Protein AF-A0A8T5LC60-F1 (afdb_monomer)

Structure (mmCIF, N/CA/C/O backbone):
data_AF-A0A8T5LC60-F1
#
_entry.id   AF-A0A8T5LC60-F1
#
loop_
_atom_site.group_PDB
_atom_site.id
_atom_site.type_symbol
_atom_site.label_atom_id
_atom_site.label_alt_id
_atom_site.label_comp_id
_atom_site.label_asym_id
_atom_site.label_entity_id
_atom_site.label_seq_id
_atom_site.pdbx_PDB_ins_code
_atom_site.Cartn_x
_atom_site.Cartn_y
_atom_site.Cartn_z
_atom_site.occupancy
_atom_site.B_iso_or_equiv
_atom_site.auth_seq_id
_atom_site.auth_comp_id
_atom_site.auth_asym_id
_atom_site.auth_atom_id
_atom_site.pdbx_PDB_model_num
ATOM 1 N N . MET A 1 1 ? 22.238 1.185 -12.720 1.00 92.81 1 MET A N 1
ATOM 2 C CA . MET A 1 1 ? 21.888 2.398 -11.942 1.00 92.81 1 MET A CA 1
ATOM 3 C C . MET A 1 1 ? 21.542 1.994 -10.514 1.00 92.81 1 MET A C 1
ATOM 5 O O . MET A 1 1 ? 21.183 0.840 -10.315 1.00 92.81 1 MET A O 1
ATOM 9 N N . GLN A 1 2 ? 21.638 2.907 -9.547 1.00 96.06 2 GLN A N 1
ATOM 10 C CA . GLN A 1 2 ? 21.179 2.666 -8.174 1.00 96.06 2 GLN A CA 1
ATOM 11 C C . GLN A 1 2 ? 19.846 3.380 -7.938 1.00 96.06 2 GLN A C 1
ATOM 13 O O . GLN A 1 2 ? 19.713 4.552 -8.288 1.00 96.06 2 GLN A O 1
ATOM 18 N N . ILE A 1 3 ? 18.869 2.672 -7.374 1.00 96.56 3 ILE A N 1
ATOM 19 C CA . ILE A 1 3 ? 17.556 3.210 -6.985 1.00 96.56 3 ILE A CA 1
ATOM 20 C C . ILE A 1 3 ? 17.137 2.630 -5.638 1.00 96.56 3 ILE A C 1
ATOM 22 O O . ILE A 1 3 ? 17.597 1.553 -5.273 1.00 96.56 3 ILE A O 1
ATOM 26 N N . THR A 1 4 ? 16.259 3.308 -4.903 1.00 98.00 4 THR A N 1
ATOM 27 C CA . THR A 1 4 ? 15.655 2.715 -3.702 1.00 98.00 4 THR A CA 1
ATOM 28 C C . THR A 1 4 ? 14.610 1.671 -4.088 1.00 98.00 4 THR A C 1
ATOM 30 O O . THR A 1 4 ? 14.006 1.747 -5.164 1.00 98.00 4 THR A O 1
ATOM 33 N N . LYS A 1 5 ? 14.337 0.705 -3.205 1.00 97.62 5 LYS A N 1
ATOM 34 C CA . LYS A 1 5 ? 13.226 -0.242 -3.408 1.00 97.62 5 LYS A CA 1
ATOM 35 C C . LYS A 1 5 ? 11.887 0.490 -3.542 1.00 97.62 5 LYS A C 1
ATOM 37 O O . LYS A 1 5 ? 11.050 0.094 -4.343 1.00 97.62 5 LYS A O 1
ATOM 42 N N . LYS A 1 6 ? 11.696 1.599 -2.824 1.00 97.25 6 LYS A N 1
ATOM 43 C CA . LYS A 1 6 ? 10.531 2.487 -2.944 1.00 97.25 6 LYS A CA 1
ATOM 44 C C . LYS A 1 6 ? 10.369 3.055 -4.352 1.00 97.25 6 LYS A C 1
ATOM 46 O O . LYS A 1 6 ? 9.276 3.003 -4.911 1.00 97.25 6 LYS A O 1
ATOM 51 N N . GLU A 1 7 ? 11.454 3.556 -4.934 1.00 96.06 7 GLU A N 1
ATOM 52 C CA . GLU A 1 7 ? 11.469 4.038 -6.316 1.00 96.06 7 GLU A CA 1
ATOM 53 C C . GLU A 1 7 ? 11.205 2.892 -7.306 1.00 96.06 7 GLU A C 1
ATOM 55 O O . GLU A 1 7 ? 10.448 3.054 -8.261 1.00 96.06 7 GLU A O 1
ATOM 60 N N . ALA A 1 8 ? 11.750 1.700 -7.057 1.00 96.50 8 ALA A N 1
ATOM 61 C CA . ALA A 1 8 ? 11.460 0.520 -7.868 1.00 96.50 8 ALA A CA 1
ATOM 62 C C . ALA A 1 8 ? 9.974 0.113 -7.807 1.00 96.50 8 ALA A C 1
ATOM 64 O O . ALA A 1 8 ? 9.373 -0.129 -8.852 1.00 96.50 8 ALA A O 1
ATOM 65 N N . ILE A 1 9 ? 9.354 0.103 -6.619 1.00 96.31 9 ILE A N 1
ATOM 66 C CA . ILE A 1 9 ? 7.912 -0.151 -6.435 1.00 96.31 9 ILE A CA 1
ATOM 67 C C . ILE A 1 9 ? 7.084 0.880 -7.204 1.00 96.31 9 ILE A C 1
ATOM 69 O O . ILE A 1 9 ? 6.144 0.513 -7.911 1.00 96.31 9 ILE A O 1
ATOM 73 N N . LYS A 1 10 ? 7.441 2.167 -7.093 1.00 94.88 10 LYS A N 1
ATOM 74 C CA . LYS A 1 10 ? 6.792 3.248 -7.843 1.00 94.88 10 LYS A CA 1
ATOM 75 C C . LYS A 1 10 ? 6.821 2.946 -9.346 1.00 94.88 10 LYS A C 1
ATOM 77 O O . LYS A 1 10 ? 5.764 2.899 -9.969 1.00 94.88 10 LYS A O 1
ATOM 82 N N . ARG A 1 11 ? 7.990 2.607 -9.895 1.00 94.88 11 ARG A N 1
ATOM 83 C CA . ARG A 1 11 ? 8.149 2.271 -11.320 1.00 94.88 11 ARG A CA 1
ATOM 84 C C . ARG A 1 11 ? 7.386 1.020 -11.744 1.00 94.88 11 ARG A C 1
ATOM 86 O O . ARG A 1 11 ? 6.844 0.991 -12.842 1.00 94.88 11 ARG A O 1
ATOM 93 N N . VAL A 1 12 ? 7.300 -0.010 -10.898 1.00 95.94 12 VAL A N 1
ATOM 94 C CA . VAL A 1 12 ? 6.460 -1.194 -11.173 1.00 95.94 12 VAL A CA 1
ATOM 95 C C . VAL A 1 12 ? 4.997 -0.784 -11.357 1.00 95.94 12 VAL A C 1
ATOM 97 O O . VAL A 1 12 ? 4.351 -1.222 -12.314 1.00 95.94 12 VAL A O 1
ATOM 100 N N . ASN A 1 13 ? 4.490 0.080 -10.472 1.00 94.06 13 ASN A N 1
ATOM 101 C CA . ASN A 1 13 ? 3.122 0.588 -10.551 1.00 94.06 13 ASN A CA 1
ATOM 102 C C . ASN A 1 13 ? 2.913 1.453 -11.800 1.00 94.06 13 ASN A C 1
ATOM 104 O O . ASN A 1 13 ? 1.907 1.304 -12.486 1.00 94.06 13 ASN A O 1
ATOM 108 N N . GLU A 1 14 ? 3.872 2.310 -12.137 1.00 92.75 14 GLU A N 1
ATOM 109 C CA . GLU A 1 14 ? 3.807 3.169 -13.323 1.00 92.75 14 GLU A CA 1
ATOM 110 C C . GLU A 1 14 ? 3.842 2.362 -14.628 1.00 92.75 14 GLU A C 1
ATOM 112 O O . GLU A 1 14 ? 3.002 2.564 -15.505 1.00 92.75 14 GLU A O 1
ATOM 117 N N . LEU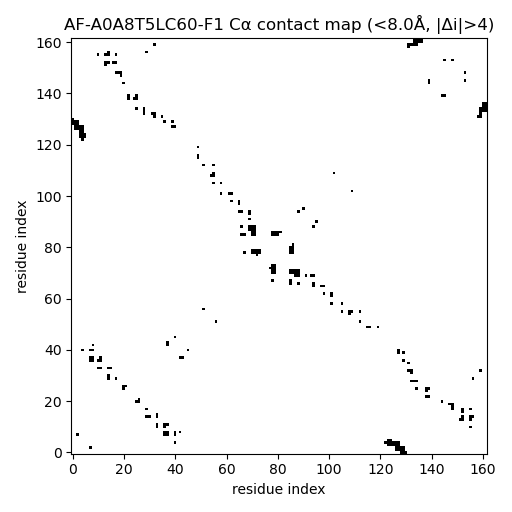 A 1 15 ? 4.724 1.363 -14.738 1.00 93.75 15 LEU A N 1
ATOM 118 C CA . LEU A 1 15 ? 4.776 0.463 -15.896 1.00 93.75 15 LEU A CA 1
ATOM 119 C C . LEU A 1 15 ? 3.492 -0.364 -16.057 1.00 93.75 15 LEU A C 1
ATOM 121 O O . LEU A 1 15 ? 3.149 -0.751 -17.170 1.00 93.75 15 LEU A O 1
ATOM 125 N N . GLN A 1 16 ? 2.754 -0.626 -14.974 1.00 92.44 16 GLN A N 1
ATOM 126 C CA . GLN A 1 16 ? 1.444 -1.284 -15.042 1.00 92.44 16 GLN A CA 1
ATOM 127 C C . GLN A 1 16 ? 0.355 -0.391 -15.651 1.00 92.44 16 GLN A C 1
ATOM 129 O O . GLN A 1 16 ? -0.648 -0.902 -16.164 1.00 92.44 16 GLN A O 1
ATOM 134 N N . LEU A 1 17 ? 0.534 0.929 -15.598 1.00 90.19 17 LEU A N 1
ATOM 135 C CA . LEU A 1 17 ? -0.386 1.877 -16.213 1.00 90.19 17 LEU A CA 1
ATOM 136 C C . LEU A 1 17 ? -0.150 2.014 -17.713 1.00 90.19 17 LEU A C 1
ATOM 138 O O . LEU A 1 17 ? -1.090 2.383 -18.412 1.00 90.19 17 LEU A O 1
ATOM 142 N N . VAL A 1 18 ? 1.046 1.699 -18.222 1.00 87.88 18 VAL A N 1
ATOM 143 C CA . VAL A 1 18 ? 1.376 1.781 -19.653 1.00 87.88 18 VAL A CA 1
ATOM 144 C C . VAL A 1 18 ? 0.511 0.796 -20.447 1.00 87.88 18 VAL A C 1
ATOM 146 O O . VAL A 1 18 ? 0.635 -0.423 -20.325 1.00 87.88 18 VAL A O 1
ATOM 149 N N . LYS A 1 19 ? -0.404 1.338 -21.254 1.00 82.69 19 LYS A N 1
ATOM 150 C CA . LYS A 1 19 ? -1.385 0.601 -22.066 1.00 82.69 19 LYS A CA 1
ATOM 151 C C . LYS A 1 19 ? -1.543 1.281 -23.425 1.00 82.69 19 LYS A C 1
ATOM 153 O O . LYS A 1 19 ? -1.197 2.445 -23.571 1.00 82.69 19 LYS A O 1
ATOM 158 N N . GLY A 1 20 ? -2.115 0.569 -24.398 1.00 76.81 20 GLY A N 1
ATOM 159 C CA . GLY A 1 20 ? -2.480 1.153 -25.696 1.00 76.81 20 GLY A CA 1
ATOM 160 C C . GLY A 1 20 ? -1.333 1.279 -26.704 1.00 76.81 20 GLY A C 1
ATOM 161 O O . GLY A 1 20 ? -1.483 1.988 -27.695 1.00 76.81 20 GLY A O 1
ATOM 162 N N . ILE A 1 21 ? -0.210 0.593 -26.466 1.00 77.38 21 ILE A N 1
ATOM 163 C CA . ILE A 1 21 ? 0.918 0.526 -27.401 1.00 77.38 21 ILE A CA 1
ATOM 164 C C . ILE A 1 21 ? 0.843 -0.788 -28.173 1.00 77.38 21 ILE A C 1
ATOM 166 O O . ILE A 1 21 ? 0.853 -1.871 -27.582 1.00 77.38 21 ILE A O 1
ATOM 170 N N . GLU A 1 22 ? 0.768 -0.686 -29.497 1.00 81.25 22 GLU A N 1
ATOM 171 C CA . GLU A 1 22 ? 0.602 -1.836 -30.392 1.00 81.25 22 GLU A CA 1
ATOM 172 C C . GLU A 1 22 ? 1.950 -2.447 -30.798 1.00 81.25 22 GLU A C 1
ATOM 174 O O . GLU A 1 22 ? 2.026 -3.630 -31.137 1.00 81.25 22 GLU A O 1
ATOM 179 N N . ASN A 1 23 ? 3.042 -1.683 -30.691 1.00 85.56 23 ASN A N 1
ATOM 180 C CA . ASN A 1 23 ? 4.387 -2.170 -30.965 1.00 85.56 23 ASN A CA 1
ATOM 181 C C . ASN A 1 23 ? 4.791 -3.316 -30.015 1.00 85.56 23 ASN A C 1
ATOM 183 O O . ASN A 1 23 ? 5.036 -3.127 -28.819 1.00 85.56 23 ASN A O 1
ATOM 187 N N . PHE A 1 24 ? 4.931 -4.521 -30.573 1.00 86.88 24 PHE A N 1
ATOM 188 C CA . PHE A 1 24 ? 5.272 -5.726 -29.816 1.00 86.88 24 PHE A CA 1
ATOM 189 C C . PHE A 1 24 ? 6.612 -5.620 -29.074 1.00 86.88 24 PHE A C 1
ATOM 191 O O . PHE A 1 24 ? 6.710 -6.042 -27.920 1.00 86.88 24 PHE A O 1
ATOM 198 N N . LYS A 1 25 ? 7.652 -5.053 -29.706 1.00 88.00 25 LYS A N 1
ATOM 199 C CA . LYS A 1 25 ? 8.986 -4.926 -29.091 1.00 88.00 25 LYS A CA 1
ATOM 200 C C . LYS A 1 25 ? 8.946 -3.981 -27.893 1.00 88.00 25 LYS A C 1
ATOM 202 O O . LYS A 1 25 ? 9.552 -4.284 -26.866 1.00 88.00 25 LYS A O 1
ATOM 207 N N . PHE A 1 26 ? 8.211 -2.877 -28.015 1.00 88.00 26 PHE A N 1
ATOM 208 C CA . PHE A 1 26 ? 8.019 -1.926 -26.927 1.00 88.00 26 PHE A CA 1
ATOM 209 C C . PHE A 1 26 ? 7.265 -2.563 -25.756 1.00 88.00 26 PHE A C 1
ATOM 211 O O . PHE A 1 26 ? 7.751 -2.565 -24.625 1.00 88.00 26 PHE A O 1
ATOM 218 N N . SER A 1 27 ? 6.115 -3.181 -26.031 1.00 88.62 27 SER A N 1
ATOM 219 C CA . SER A 1 27 ? 5.304 -3.863 -25.018 1.00 88.62 27 SER A CA 1
ATOM 220 C C . SER A 1 27 ? 6.087 -4.972 -24.310 1.00 88.62 27 SER A C 1
ATOM 222 O O . SER A 1 27 ? 6.049 -5.081 -23.083 1.00 88.62 27 SER A O 1
ATOM 224 N N . TYR A 1 28 ? 6.887 -5.743 -25.051 1.00 91.75 28 TYR A N 1
ATOM 225 C CA . TYR A 1 28 ? 7.809 -6.716 -24.469 1.00 91.75 28 TYR A CA 1
ATOM 226 C C . TYR A 1 28 ? 8.832 -6.059 -23.533 1.00 91.75 28 TYR A C 1
ATOM 228 O O . TYR A 1 28 ? 9.084 -6.572 -22.443 1.00 91.75 28 TYR A O 1
ATOM 236 N N . ALA A 1 29 ? 9.403 -4.917 -23.918 1.00 92.69 29 ALA A N 1
ATOM 237 C CA . ALA A 1 29 ? 10.378 -4.207 -23.102 1.00 92.69 29 ALA A CA 1
ATOM 238 C C . ALA A 1 29 ? 9.777 -3.636 -21.807 1.00 92.69 29 ALA A C 1
ATOM 240 O O . ALA A 1 29 ? 10.420 -3.732 -20.761 1.00 92.69 29 ALA A O 1
ATOM 241 N N . VAL A 1 30 ? 8.547 -3.112 -21.846 1.00 92.75 30 VAL A N 1
ATOM 242 C CA . VAL A 1 30 ? 7.807 -2.666 -20.649 1.00 92.75 30 VAL A CA 1
ATOM 243 C C . VAL A 1 30 ? 7.600 -3.835 -19.691 1.00 92.75 30 VAL A C 1
ATOM 245 O O . VAL A 1 30 ? 7.987 -3.760 -18.525 1.00 92.75 30 VAL A O 1
ATOM 248 N N . ILE A 1 31 ? 7.065 -4.953 -20.196 1.00 94.81 31 ILE A N 1
ATOM 249 C CA . ILE A 1 31 ? 6.8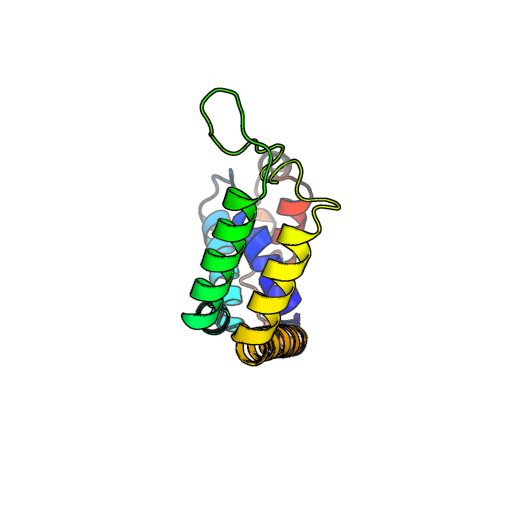28 -6.164 -19.397 1.00 94.81 31 ILE A CA 1
ATOM 250 C C . ILE A 1 31 ? 8.143 -6.690 -18.814 1.00 94.81 31 ILE A C 1
ATOM 252 O O . ILE A 1 31 ? 8.200 -7.066 -17.643 1.00 94.81 31 ILE A O 1
ATOM 256 N N . LYS A 1 32 ? 9.216 -6.707 -19.611 1.00 96.19 32 LYS A N 1
ATOM 257 C CA . LYS A 1 32 ? 10.530 -7.182 -19.176 1.00 96.19 32 LYS A CA 1
ATOM 258 C C . LYS A 1 32 ? 11.120 -6.297 -18.081 1.00 96.19 32 LYS A C 1
ATOM 260 O O . LYS A 1 32 ? 11.589 -6.834 -17.084 1.00 96.19 32 LYS A O 1
ATOM 265 N N . ASN A 1 33 ? 11.076 -4.973 -18.227 1.00 96.50 33 ASN A N 1
ATOM 266 C CA . ASN A 1 33 ? 11.554 -4.054 -17.191 1.00 96.50 33 ASN A CA 1
ATOM 267 C C . ASN A 1 33 ? 10.733 -4.159 -15.906 1.00 96.50 33 ASN A C 1
ATOM 269 O O . ASN A 1 33 ? 11.324 -4.225 -14.831 1.00 96.50 33 ASN A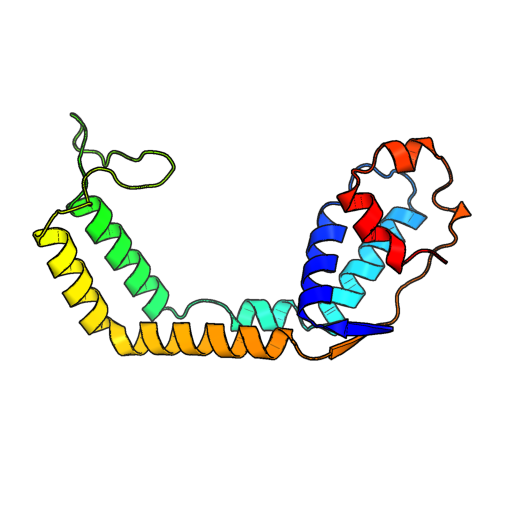 O 1
ATOM 273 N N . LYS A 1 34 ? 9.401 -4.257 -16.014 1.00 97.00 34 LYS A N 1
ATOM 274 C CA . LYS A 1 34 ? 8.526 -4.486 -14.861 1.00 97.00 34 LYS A CA 1
ATOM 275 C C . LYS A 1 34 ? 8.939 -5.753 -14.109 1.00 97.00 34 LYS A C 1
ATOM 277 O O . LYS A 1 34 ? 9.242 -5.671 -12.926 1.00 97.00 34 LYS A O 1
ATOM 282 N N . LYS A 1 35 ? 9.065 -6.888 -14.806 1.00 97.44 35 LYS A N 1
ATOM 283 C CA . LYS A 1 35 ? 9.495 -8.155 -14.189 1.00 97.44 35 LYS A CA 1
ATOM 284 C C . LYS A 1 35 ? 10.878 -8.068 -13.547 1.00 97.44 35 LYS A C 1
ATOM 286 O O . LYS A 1 35 ? 11.067 -8.588 -12.454 1.00 97.44 35 LYS A O 1
ATOM 291 N N . LYS A 1 36 ? 11.842 -7.404 -14.197 1.00 97.50 36 LYS A N 1
ATOM 292 C CA . LYS A 1 36 ? 13.177 -7.199 -13.612 1.00 97.50 36 LYS A CA 1
ATOM 293 C C . LYS A 1 36 ? 13.102 -6.390 -12.316 1.00 97.50 36 LYS A C 1
ATOM 295 O O . LYS A 1 36 ? 13.820 -6.715 -11.381 1.00 97.50 36 LYS A O 1
ATOM 300 N N . LEU A 1 37 ? 12.265 -5.351 -12.260 1.00 97.31 37 LEU A N 1
ATOM 301 C CA . LEU A 1 37 ? 12.078 -4.552 -11.046 1.00 97.31 37 LEU A CA 1
ATOM 302 C C . LEU A 1 37 ? 11.421 -5.378 -9.941 1.00 97.31 37 LEU A C 1
ATOM 304 O O . LEU A 1 37 ? 11.940 -5.390 -8.834 1.00 97.31 37 LEU A O 1
ATOM 308 N N . GLU A 1 38 ? 10.338 -6.097 -10.254 1.00 97.50 38 GLU A N 1
ATOM 309 C CA . GLU A 1 38 ? 9.631 -6.975 -9.309 1.00 97.50 38 GLU A CA 1
ATOM 310 C C . GLU A 1 38 ? 10.567 -8.020 -8.690 1.00 97.50 38 GLU A C 1
ATOM 312 O O . GLU A 1 38 ? 10.523 -8.243 -7.483 1.00 97.50 38 GLU A O 1
ATOM 317 N N . GLN A 1 39 ? 11.441 -8.617 -9.506 1.00 97.00 39 GLN A N 1
ATOM 318 C CA . GLN A 1 39 ? 12.461 -9.565 -9.055 1.00 97.00 39 GLN A CA 1
ATOM 319 C C . GLN A 1 39 ? 13.547 -8.892 -8.216 1.00 97.00 39 GLN A C 1
ATOM 321 O O . GLN A 1 39 ? 13.931 -9.424 -7.185 1.00 97.00 39 GLN A O 1
ATOM 326 N N . ALA A 1 40 ? 14.034 -7.718 -8.625 1.00 95.88 40 ALA A N 1
ATOM 327 C CA . ALA A 1 40 ? 15.112 -7.025 -7.919 1.00 95.88 40 ALA A CA 1
ATOM 328 C C . ALA A 1 40 ? 14.722 -6.560 -6.505 1.00 95.88 40 ALA A C 1
ATOM 330 O O . ALA A 1 40 ? 15.601 -6.316 -5.681 1.00 95.88 40 ALA A O 1
ATOM 331 N N . ILE A 1 41 ? 13.423 -6.416 -6.230 1.00 96.50 41 ILE A N 1
ATOM 332 C CA . ILE A 1 41 ? 12.903 -6.056 -4.906 1.00 96.50 41 ILE A CA 1
ATOM 333 C C . ILE A 1 41 ? 12.214 -7.215 -4.187 1.00 96.50 41 ILE A C 1
ATOM 335 O O . ILE A 1 41 ? 11.649 -6.979 -3.129 1.00 96.50 41 ILE A O 1
ATOM 339 N N . ASP A 1 42 ? 12.202 -8.428 -4.745 1.00 96.06 42 ASP A N 1
ATOM 340 C CA . ASP A 1 42 ? 11.443 -9.559 -4.196 1.00 96.06 42 ASP A CA 1
ATOM 341 C C . ASP A 1 42 ? 9.980 -9.189 -3.866 1.00 96.06 42 ASP A C 1
ATOM 343 O O . ASP A 1 42 ? 9.471 -9.459 -2.772 1.00 96.06 42 ASP A O 1
ATOM 347 N N . LEU A 1 43 ? 9.291 -8.522 -4.805 1.00 93.56 43 LEU A N 1
ATOM 348 C CA . LEU A 1 43 ? 7.997 -7.875 -4.545 1.00 93.56 43 LEU A CA 1
ATOM 349 C C . LEU A 1 43 ? 6.953 -8.836 -3.959 1.00 93.56 43 LEU A C 1
ATOM 351 O O . LEU A 1 43 ? 6.200 -8.453 -3.065 1.00 93.56 43 LEU A O 1
ATOM 355 N N . GLU A 1 44 ? 6.918 -10.079 -4.439 1.00 94.50 44 GLU A N 1
ATOM 356 C CA . GLU A 1 44 ? 6.004 -11.114 -3.948 1.00 94.50 44 GLU A CA 1
ATOM 357 C C . GLU A 1 44 ? 6.267 -11.450 -2.474 1.00 94.50 44 GLU A C 1
ATOM 359 O O . GLU A 1 44 ? 5.334 -11.474 -1.672 1.00 94.50 44 GLU A O 1
ATOM 364 N N . LEU A 1 45 ? 7.536 -11.616 -2.085 1.00 95.19 45 LEU A N 1
ATOM 365 C CA . LEU A 1 45 ? 7.911 -11.874 -0.693 1.00 95.19 45 LEU A CA 1
ATOM 366 C C . LEU A 1 45 ? 7.587 -10.678 0.198 1.00 95.19 45 LEU A C 1
ATOM 368 O O . LEU A 1 45 ? 7.119 -10.861 1.318 1.00 95.19 45 LEU A O 1
ATOM 372 N N . MET A 1 46 ? 7.781 -9.453 -0.296 1.00 93.62 46 MET A N 1
ATOM 373 C CA . MET A 1 46 ? 7.399 -8.242 0.433 1.00 93.62 46 MET A CA 1
ATOM 374 C C . MET A 1 46 ? 5.883 -8.150 0.638 1.00 93.62 46 MET A C 1
ATOM 376 O O . MET A 1 46 ? 5.432 -7.789 1.724 1.00 93.62 46 MET A O 1
ATOM 380 N N . GLN A 1 47 ? 5.088 -8.482 -0.380 1.00 92.50 47 GLN A N 1
ATOM 381 C CA . GLN A 1 47 ? 3.626 -8.490 -0.287 1.00 92.50 47 GLN A CA 1
ATOM 382 C C . GLN A 1 47 ? 3.123 -9.581 0.661 1.00 92.50 47 GLN A C 1
ATOM 384 O O . GLN A 1 47 ? 2.253 -9.310 1.489 1.00 92.50 47 GLN A O 1
ATOM 389 N N . GLU A 1 48 ? 3.697 -10.782 0.586 1.00 95.19 48 GLU A N 1
ATOM 390 C CA . GLU A 1 48 ? 3.402 -11.873 1.515 1.00 95.19 48 GLU A CA 1
ATOM 391 C C . GLU A 1 48 ? 3.750 -11.467 2.944 1.00 95.19 48 GLU A C 1
ATOM 393 O O . GLU A 1 48 ? 2.916 -11.553 3.849 1.00 95.19 48 GLU A O 1
ATOM 398 N N . ALA A 1 49 ? 4.957 -10.929 3.128 1.00 93.62 49 ALA A N 1
ATOM 399 C CA . ALA A 1 49 ? 5.416 -10.433 4.406 1.00 93.62 49 ALA A CA 1
ATOM 400 C C . ALA A 1 49 ? 4.493 -9.347 4.936 1.00 93.62 49 ALA A C 1
ATOM 402 O O . ALA A 1 49 ? 4.335 -9.301 6.140 1.00 93.62 49 ALA A O 1
ATOM 403 N N . LEU A 1 50 ? 3.847 -8.523 4.102 1.00 93.31 50 LEU A N 1
ATOM 404 C CA . LEU A 1 50 ? 2.922 -7.463 4.514 1.00 93.31 50 LEU A CA 1
ATOM 405 C C . LEU A 1 50 ? 1.501 -7.925 4.851 1.00 93.31 50 LEU A C 1
ATOM 407 O O . LEU A 1 50 ? 0.763 -7.145 5.460 1.00 93.31 50 LEU A O 1
ATOM 411 N N . LYS A 1 51 ? 1.106 -9.162 4.527 1.00 94.62 51 LYS A N 1
ATOM 412 C CA . LYS A 1 51 ? -0.249 -9.642 4.830 1.00 94.62 51 LYS A CA 1
ATOM 413 C C . LYS A 1 51 ? -0.579 -9.474 6.322 1.00 94.62 51 LYS A C 1
ATOM 415 O O . LYS A 1 51 ? 0.283 -9.713 7.181 1.00 94.62 51 LYS A O 1
ATOM 420 N N . PRO A 1 52 ? -1.799 -9.021 6.662 1.00 94.44 52 PRO A N 1
ATOM 421 C CA . PRO A 1 52 ? -2.212 -8.912 8.052 1.00 94.44 52 PRO A CA 1
ATOM 422 C C . PRO A 1 52 ? -2.242 -10.299 8.695 1.00 94.44 52 PRO A C 1
ATOM 424 O O . PRO A 1 52 ? -2.555 -11.292 8.041 1.00 94.44 52 PRO A O 1
ATOM 427 N N . SER A 1 53 ? -1.940 -10.369 9.991 1.00 96.81 53 SER A N 1
ATOM 428 C CA . SER A 1 53 ? -2.134 -11.612 10.738 1.00 96.81 53 SER A CA 1
ATOM 429 C C . SER A 1 53 ? -3.624 -11.952 10.830 1.00 96.81 53 SER A C 1
ATOM 431 O O . SER A 1 53 ? -4.487 -11.070 10.751 1.00 96.81 53 SER A O 1
ATOM 433 N N . GLU A 1 54 ? -3.944 -13.227 11.050 1.00 97.75 54 GLU A N 1
ATOM 434 C CA . GLU A 1 54 ? -5.329 -13.662 11.272 1.00 97.75 54 GLU A CA 1
ATOM 435 C C . GLU A 1 54 ? -5.973 -12.899 12.438 1.00 97.75 54 GLU A C 1
ATOM 437 O O . GLU A 1 54 ? -7.089 -12.403 12.310 1.00 97.75 54 GLU A O 1
ATOM 442 N N . LYS A 1 55 ? -5.228 -12.681 13.532 1.00 97.62 55 LYS A N 1
ATOM 443 C CA . LYS A 1 55 ? -5.702 -11.890 14.678 1.00 97.62 55 LYS A CA 1
ATOM 444 C C . LYS A 1 55 ? -5.969 -10.424 14.334 1.00 97.62 55 LYS A C 1
ATOM 446 O O . LYS A 1 55 ? -6.931 -9.850 14.833 1.00 97.62 55 LYS A O 1
ATOM 451 N N . TYR A 1 56 ? -5.145 -9.798 13.490 1.00 97.81 56 TYR A N 1
ATOM 452 C CA . TYR A 1 56 ? -5.404 -8.417 13.062 1.00 97.81 56 TYR A CA 1
ATOM 453 C C . TYR A 1 56 ? -6.620 -8.344 12.129 1.00 97.81 56 TYR A C 1
ATOM 455 O O . TYR A 1 56 ? -7.401 -7.394 12.175 1.00 97.81 56 TYR A O 1
ATOM 463 N N . THR A 1 57 ? -6.814 -9.377 11.308 1.00 97.75 57 THR A N 1
ATOM 464 C CA . THR A 1 57 ? -8.010 -9.531 10.472 1.00 97.75 57 THR A CA 1
ATOM 465 C C . THR A 1 57 ? -9.264 -9.681 11.335 1.00 97.75 57 THR A C 1
ATOM 467 O O . THR A 1 57 ? -10.261 -9.004 11.091 1.00 97.75 57 THR A O 1
ATOM 470 N N . GLU A 1 58 ? -9.203 -10.490 12.394 1.00 98.12 58 GLU A N 1
ATOM 471 C CA . GLU A 1 58 ? -10.278 -10.624 13.380 1.00 98.12 58 GLU A CA 1
ATOM 472 C C . GLU A 1 58 ? -10.602 -9.283 14.058 1.00 98.12 58 GLU A C 1
ATOM 474 O O . GLU A 1 58 ? -11.765 -8.877 14.078 1.00 98.12 58 GLU A O 1
ATOM 479 N N . TYR A 1 59 ? -9.584 -8.557 14.533 1.00 98.12 59 TYR A N 1
ATOM 480 C CA . TYR A 1 59 ? -9.736 -7.210 15.092 1.00 98.12 59 TYR A CA 1
ATOM 481 C C . TYR A 1 59 ? -10.440 -6.256 14.117 1.00 98.12 59 TYR A C 1
ATOM 483 O O . TYR A 1 59 ? -11.399 -5.581 14.491 1.00 98.12 59 TYR A O 1
ATOM 491 N N . ASN A 1 60 ? -10.013 -6.222 12.850 1.00 97.50 60 ASN A N 1
ATOM 492 C CA . ASN A 1 60 ? -10.645 -5.383 11.830 1.00 97.50 60 ASN A CA 1
ATOM 493 C C . ASN A 1 60 ? -12.118 -5.751 11.619 1.00 97.50 60 ASN A C 1
ATOM 495 O O . ASN A 1 60 ? -12.960 -4.857 11.548 1.00 97.50 60 ASN A O 1
ATOM 499 N N . ASN A 1 61 ? -12.440 -7.044 11.574 1.00 98.06 61 ASN A N 1
ATOM 500 C CA . ASN A 1 61 ? -13.817 -7.513 11.442 1.00 98.06 61 ASN A CA 1
ATOM 501 C C . ASN A 1 61 ? -14.669 -7.119 12.657 1.00 98.06 61 ASN A C 1
ATOM 503 O O . ASN A 1 61 ? -15.788 -6.637 12.486 1.00 98.06 61 ASN A O 1
ATOM 507 N N . LYS A 1 62 ? -14.141 -7.266 13.881 1.00 98.25 62 LYS A N 1
ATOM 508 C CA . LYS A 1 62 ? -14.812 -6.800 15.105 1.00 98.25 62 LYS A CA 1
ATOM 509 C C . LYS A 1 62 ? -15.037 -5.284 15.070 1.00 98.25 62 LYS A C 1
ATOM 511 O O . LYS A 1 62 ? -16.143 -4.832 15.354 1.00 98.25 62 LYS A O 1
ATOM 516 N N . ARG A 1 63 ? -14.047 -4.498 14.632 1.00 97.56 63 ARG A N 1
ATOM 517 C CA . ARG A 1 63 ? -14.174 -3.037 14.496 1.00 97.56 63 ARG A CA 1
ATOM 518 C C . ARG A 1 63 ? -15.259 -2.642 13.491 1.00 97.56 63 ARG A C 1
ATOM 520 O O . ARG A 1 63 ? -16.027 -1.727 13.765 1.00 97.56 63 ARG A O 1
ATOM 527 N N . ILE A 1 64 ? -15.350 -3.332 12.352 1.00 96.81 64 ILE A N 1
ATOM 528 C CA . ILE A 1 64 ? -16.406 -3.097 11.352 1.00 96.81 64 ILE A CA 1
ATOM 529 C C . ILE A 1 64 ? -17.791 -3.387 11.943 1.00 96.81 64 ILE A C 1
ATOM 531 O O . ILE A 1 64 ? -18.692 -2.567 11.786 1.00 96.81 64 ILE A O 1
ATOM 535 N N . LYS A 1 65 ? -17.947 -4.489 12.686 1.00 96.94 65 LYS A N 1
ATOM 536 C CA . LYS A 1 65 ? -19.211 -4.816 13.366 1.00 96.94 65 LYS A CA 1
ATOM 537 C C . LYS A 1 65 ? -19.620 -3.757 14.390 1.00 96.94 65 LYS A C 1
ATOM 539 O O . LYS A 1 65 ? -20.796 -3.422 14.464 1.00 96.94 65 LYS A O 1
ATOM 544 N N . LEU A 1 66 ? -18.667 -3.188 15.136 1.00 97.31 66 LEU A N 1
ATOM 545 C CA . LEU A 1 66 ? -18.954 -2.051 16.018 1.00 97.31 66 LEU A CA 1
ATOM 546 C C . LEU A 1 66 ? -19.459 -0.843 15.215 1.00 97.31 66 LEU A C 1
ATOM 548 O O . LEU A 1 66 ? -20.445 -0.221 15.598 1.00 97.31 66 LEU A O 1
ATOM 552 N N . CYS A 1 67 ? -18.844 -0.531 14.072 1.00 96.25 67 CYS A N 1
ATOM 553 C CA . CYS A 1 67 ? -19.350 0.535 13.207 1.00 96.25 67 CYS A CA 1
ATOM 554 C C . CYS A 1 67 ? -20.791 0.259 12.748 1.00 96.25 67 CYS A C 1
ATOM 556 O O . CYS A 1 67 ? -21.625 1.154 12.809 1.00 96.25 67 CYS A O 1
ATOM 558 N N . GLU A 1 68 ? -21.106 -0.967 12.331 1.00 95.56 68 GLU A N 1
ATOM 559 C CA . GLU A 1 68 ? -22.457 -1.368 11.903 1.00 95.56 68 GLU A CA 1
ATOM 560 C C . GLU A 1 68 ? -23.485 -1.280 13.029 1.00 95.56 68 GLU A C 1
ATOM 562 O O . GLU A 1 68 ? -24.606 -0.819 12.814 1.00 95.56 68 GLU A O 1
ATOM 567 N N . GLN A 1 69 ? -23.095 -1.680 14.236 1.00 96.00 69 GLN A N 1
ATOM 568 C CA . GLN A 1 69 ? -23.959 -1.664 15.409 1.00 96.00 69 GLN A CA 1
ATOM 569 C C . GLN A 1 69 ? -24.333 -0.241 15.840 1.00 96.00 69 GLN A C 1
ATOM 571 O O . GLN A 1 69 ? -25.482 -0.003 16.206 1.00 96.00 69 GLN A O 1
ATOM 576 N N . TYR A 1 70 ? -23.376 0.689 15.806 1.00 96.00 70 TYR A N 1
ATOM 577 C CA . TYR A 1 70 ? -23.534 2.028 16.383 1.00 96.00 70 TYR A CA 1
ATOM 578 C C . TYR A 1 70 ? -23.769 3.146 15.356 1.00 96.00 70 TYR A C 1
ATOM 580 O O . TYR A 1 70 ? -23.917 4.311 15.737 1.00 96.00 70 TYR A O 1
ATOM 588 N N . CYS A 1 71 ? -23.779 2.829 14.059 1.00 96.88 71 CYS A N 1
ATOM 589 C CA . CYS A 1 71 ? -24.089 3.801 13.014 1.00 96.88 71 CYS A CA 1
ATOM 590 C C . CYS A 1 71 ? -25.580 4.162 12.964 1.00 96.88 71 CYS A C 1
ATOM 592 O O . CYS A 1 71 ? -2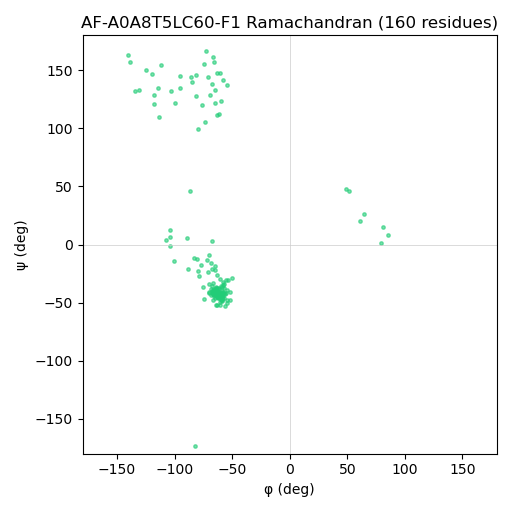6.440 3.485 13.528 1.00 96.88 71 CYS A O 1
ATOM 594 N N . LYS A 1 72 ? -25.893 5.240 12.240 1.00 95.88 72 LYS A N 1
ATOM 595 C CA . LYS A 1 72 ? -27.265 5.540 11.836 1.00 95.88 72 LYS A CA 1
ATOM 596 C C . LYS A 1 72 ? -27.749 4.501 10.836 1.00 95.88 72 LYS A C 1
ATOM 598 O O . LYS A 1 72 ? -27.030 4.158 9.896 1.00 95.88 72 LYS A O 1
ATOM 603 N N . LYS A 1 73 ? -28.995 4.089 11.024 1.00 96.25 73 LYS A N 1
ATOM 604 C CA . LYS A 1 73 ? -29.710 3.182 10.138 1.00 96.25 73 LYS A CA 1
ATOM 605 C C . L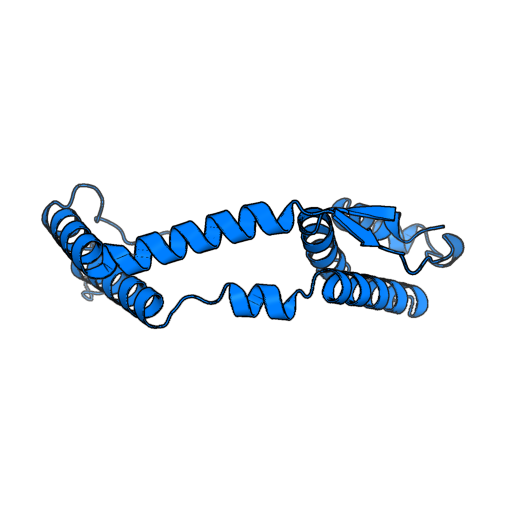YS A 1 73 ? -30.847 3.905 9.433 1.00 96.25 73 LYS A C 1
ATOM 607 O O . LYS A 1 73 ? -31.303 4.939 9.926 1.00 96.25 73 LYS A O 1
ATOM 612 N N . ASP A 1 74 ? -31.228 3.396 8.274 1.00 95.25 74 ASP A N 1
ATOM 613 C CA . ASP A 1 74 ? -32.411 3.840 7.544 1.00 95.25 74 ASP A CA 1
ATOM 614 C C . ASP A 1 74 ? -33.691 3.174 8.082 1.00 95.25 74 ASP A C 1
ATOM 616 O O . ASP A 1 74 ? -33.678 2.497 9.116 1.00 95.25 74 ASP A O 1
ATOM 620 N N . ASP A 1 75 ? -34.807 3.404 7.390 1.00 96.56 75 ASP A N 1
ATOM 621 C CA . ASP A 1 75 ? -36.126 2.885 7.761 1.00 96.56 75 ASP A CA 1
ATOM 622 C C . ASP A 1 75 ? -36.220 1.351 7.635 1.00 96.56 75 ASP A C 1
ATOM 624 O O . ASP A 1 75 ? -37.041 0.732 8.314 1.00 96.56 75 ASP A O 1
ATOM 628 N N . ASP A 1 76 ? -35.339 0.735 6.839 1.00 95.31 76 ASP A N 1
ATOM 629 C CA . ASP A 1 76 ? -35.223 -0.718 6.671 1.00 95.31 76 ASP A CA 1
ATOM 630 C C . ASP A 1 76 ? -34.246 -1.348 7.687 1.00 95.31 76 ASP A C 1
ATOM 632 O O . ASP A 1 76 ? -33.995 -2.553 7.659 1.00 95.31 76 ASP A O 1
ATOM 636 N N . ASN A 1 77 ? -33.735 -0.551 8.639 1.00 92.44 77 ASN A N 1
ATOM 637 C CA . ASN A 1 77 ? -32.770 -0.950 9.667 1.00 92.44 77 ASN A CA 1
ATOM 638 C C . ASN A 1 77 ? -31.398 -1.376 9.093 1.00 92.44 77 ASN A C 1
ATOM 640 O O . ASN A 1 77 ? -30.635 -2.090 9.756 1.00 92.44 77 ASN A O 1
ATOM 644 N N . GLU A 1 78 ? -31.042 -0.865 7.913 1.00 95.25 78 GLU A N 1
ATOM 645 C CA . GLU A 1 78 ? -29.745 -1.069 7.273 1.00 95.25 78 GLU A CA 1
ATOM 646 C C . GLU A 1 78 ? -28.771 0.094 7.569 1.00 95.25 78 GLU A C 1
ATOM 648 O O . GLU A 1 78 ? -29.182 1.251 7.697 1.00 95.25 78 GLU A O 1
ATOM 653 N N . PRO A 1 79 ? -27.453 -0.165 7.711 1.00 95.56 79 PRO A N 1
ATOM 654 C CA . PRO A 1 79 ? -26.448 0.875 7.941 1.00 95.56 79 PRO A CA 1
ATOM 655 C C . PRO A 1 79 ? -26.371 1.936 6.832 1.00 95.56 79 PRO A C 1
ATOM 657 O O . PRO A 1 79 ? -26.019 1.636 5.689 1.00 95.56 79 PRO A O 1
ATOM 660 N N . ILE A 1 80 ? -26.531 3.215 7.187 1.00 95.25 80 ILE A N 1
ATOM 661 C CA . ILE A 1 80 ? -26.335 4.325 6.244 1.00 95.25 80 ILE A CA 1
ATOM 662 C C . ILE A 1 80 ? -24.834 4.557 6.022 1.00 95.25 80 ILE A C 1
ATOM 664 O O . ILE A 1 80 ? -24.092 4.909 6.949 1.00 95.25 80 ILE A O 1
ATOM 668 N N . LYS A 1 81 ? -24.390 4.430 4.764 1.00 94.19 81 LYS A N 1
ATOM 669 C CA . LYS A 1 81 ? -23.003 4.676 4.335 1.00 94.19 81 LYS A CA 1
ATOM 670 C C . LYS A 1 81 ? -22.933 5.821 3.324 1.00 94.19 81 LYS A C 1
ATOM 672 O O . LYS A 1 81 ? -23.597 5.786 2.294 1.00 94.19 81 LYS A O 1
ATOM 677 N N . ILE A 1 82 ? -22.067 6.806 3.565 1.00 91.88 82 ILE A N 1
ATOM 678 C CA . ILE A 1 82 ? -21.747 7.875 2.602 1.00 91.88 82 ILE A CA 1
ATOM 679 C C . ILE A 1 82 ? -20.261 7.774 2.268 1.00 91.88 82 ILE A C 1
ATOM 681 O O . ILE A 1 82 ? -19.424 7.851 3.161 1.00 91.88 82 ILE A O 1
ATOM 685 N N . ARG A 1 83 ? -19.918 7.588 0.984 1.00 91.25 83 ARG A N 1
ATOM 686 C CA . ARG A 1 83 ? -18.521 7.426 0.520 1.00 91.25 83 ARG A CA 1
ATOM 687 C C . ARG A 1 83 ? -17.750 6.347 1.307 1.00 91.25 83 ARG A C 1
ATOM 689 O O . ARG A 1 83 ? -16.621 6.571 1.730 1.00 91.25 83 ARG A O 1
ATOM 696 N N . ASN A 1 84 ? -18.377 5.187 1.519 1.00 89.50 84 ASN A N 1
ATOM 697 C CA . ASN A 1 84 ? -17.843 4.065 2.309 1.00 89.50 84 ASN A CA 1
ATOM 698 C C . ASN A 1 84 ? -17.565 4.370 3.795 1.00 89.50 84 ASN A C 1
ATOM 700 O O . ASN A 1 84 ? -16.827 3.631 4.442 1.00 89.50 84 ASN A O 1
ATOM 704 N N . GLN A 1 85 ? -18.173 5.415 4.360 1.00 90.88 85 GLN A N 1
ATOM 705 C CA . GLN A 1 85 ? -18.094 5.724 5.787 1.00 90.88 85 GLN A CA 1
ATOM 706 C C . GLN A 1 85 ? -19.465 5.582 6.445 1.00 90.88 85 GLN A C 1
ATOM 708 O O . GLN A 1 85 ? -20.467 6.061 5.914 1.00 90.88 85 GLN A O 1
ATOM 713 N N . TYR A 1 86 ? -19.496 4.935 7.609 1.00 94.25 86 TYR A N 1
ATOM 714 C CA . TYR A 1 86 ? -20.693 4.799 8.435 1.00 94.25 86 TYR A CA 1
ATOM 715 C C . TYR A 1 86 ? -21.089 6.152 9.034 1.00 94.25 86 TYR A C 1
ATOM 717 O O . TYR A 1 86 ? -20.271 6.841 9.650 1.00 94.25 86 TYR A O 1
ATOM 725 N N . VAL A 1 87 ? -22.351 6.537 8.862 1.00 95.12 87 VAL A N 1
ATOM 726 C CA . VAL A 1 87 ? -22.860 7.824 9.348 1.00 95.12 87 VAL A CA 1
ATOM 727 C C . VAL A 1 87 ? -23.208 7.734 10.837 1.00 95.12 87 VAL A C 1
ATOM 729 O O . VAL A 1 87 ? -23.693 6.713 11.309 1.00 95.12 87 VAL A O 1
ATOM 732 N N . GLY A 1 88 ? -23.004 8.818 11.593 1.00 91.94 88 GLY A N 1
ATOM 733 C CA . GLY A 1 88 ? -23.498 8.939 12.975 1.00 91.94 88 GLY A CA 1
ATOM 734 C C . GLY A 1 88 ? -22.612 8.348 14.072 1.00 91.94 88 GLY A C 1
ATOM 735 O O . GLY A 1 88 ? -23.031 8.320 15.223 1.00 91.94 88 GLY A O 1
ATOM 736 N N . LEU A 1 89 ? -21.391 7.925 13.743 1.00 93.25 89 LEU A N 1
ATOM 737 C CA . LEU A 1 89 ? -20.421 7.442 14.734 1.00 93.25 89 LEU A CA 1
ATOM 738 C C . LEU A 1 89 ? -19.710 8.576 15.490 1.00 93.25 89 LEU A C 1
ATOM 740 O O . LEU A 1 89 ? -19.273 8.396 16.626 1.00 93.25 89 LEU A O 1
ATOM 744 N N . LEU A 1 90 ? -19.581 9.754 14.870 1.00 90.94 90 LEU A N 1
ATOM 745 C CA . LEU A 1 90 ? -18.877 10.888 15.467 1.00 90.94 90 LEU A CA 1
ATOM 746 C C . LEU A 1 90 ? -19.607 11.375 16.728 1.00 90.94 90 LEU A C 1
ATOM 748 O O . LEU A 1 90 ? -20.769 11.766 16.665 1.00 90.94 90 LEU A O 1
ATOM 752 N N . GLY A 1 91 ? -18.909 11.369 17.865 1.00 89.75 91 GLY A N 1
ATOM 753 C CA . GLY A 1 91 ? -19.459 11.789 19.158 1.00 89.75 91 GLY A CA 1
ATOM 754 C C . GLY A 1 91 ? -20.340 10.745 19.856 1.00 89.75 91 GLY A C 1
ATOM 755 O O . GLY A 1 91 ? -20.827 11.018 20.954 1.00 89.75 91 GLY A O 1
ATOM 756 N N . ASN A 1 92 ? -20.524 9.552 19.276 1.00 94.88 92 ASN A N 1
ATOM 757 C CA . ASN A 1 92 ? -21.224 8.454 19.938 1.00 94.88 92 ASN A CA 1
ATOM 758 C C . ASN A 1 92 ? -20.330 7.858 21.043 1.00 94.88 92 ASN A C 1
ATOM 760 O O . ASN A 1 92 ? -19.367 7.148 20.761 1.00 94.88 92 ASN A O 1
ATOM 764 N N . LYS A 1 93 ? -20.642 8.159 22.309 1.00 96.62 93 LYS A N 1
ATOM 765 C CA . LYS A 1 93 ? -19.839 7.724 23.466 1.00 96.62 93 LYS A CA 1
ATOM 766 C C . LYS A 1 93 ? -19.792 6.206 23.633 1.00 96.62 93 LYS A C 1
ATOM 768 O O . LYS A 1 93 ? -18.747 5.682 23.992 1.00 96.62 93 LYS A O 1
ATOM 773 N N . GLU A 1 94 ? -20.894 5.508 23.370 1.00 96.12 94 GLU A N 1
ATOM 774 C CA . GLU A 1 94 ? -20.952 4.047 23.505 1.00 96.12 94 GLU A CA 1
ATOM 775 C C . GLU A 1 94 ? -20.055 3.369 22.471 1.00 96.12 94 GLU A C 1
ATOM 777 O O . GLU A 1 94 ? -19.282 2.477 22.809 1.00 96.12 94 GLU A O 1
ATOM 782 N N . PHE A 1 95 ? -20.089 3.865 21.233 1.00 97.06 95 PHE A N 1
ATOM 783 C CA . PHE A 1 95 ? -19.180 3.424 20.181 1.00 97.06 95 PHE A CA 1
ATOM 784 C C . PHE A 1 95 ? -17.713 3.665 20.548 1.00 97.06 95 PHE A C 1
ATOM 786 O O . PHE A 1 95 ? -16.894 2.762 20.408 1.00 97.06 95 PHE A O 1
ATOM 793 N N . LEU A 1 96 ? -17.376 4.869 21.027 1.00 96.88 96 LEU A N 1
ATOM 794 C CA . LEU A 1 96 ? -16.003 5.207 21.410 1.00 96.88 96 LEU A CA 1
ATOM 795 C C . LEU A 1 96 ? -15.487 4.295 22.529 1.00 96.88 96 LEU A C 1
ATOM 797 O O . LEU A 1 96 ? -14.381 3.775 22.412 1.00 96.88 96 LEU A O 1
ATOM 801 N N . ASN A 1 97 ? -16.306 4.041 23.553 1.00 97.69 97 ASN A N 1
ATOM 802 C CA . ASN A 1 97 ? -15.957 3.124 24.637 1.00 97.69 97 ASN A CA 1
ATOM 803 C C . ASN A 1 97 ? -15.749 1.692 24.117 1.00 97.69 97 ASN A C 1
ATOM 805 O O . ASN A 1 97 ? -14.743 1.067 24.438 1.00 97.69 97 ASN A O 1
ATOM 809 N N . ALA A 1 98 ? -16.652 1.190 23.267 1.00 97.81 98 ALA A N 1
ATOM 810 C CA . ALA A 1 98 ? -16.541 -0.155 22.701 1.00 97.81 9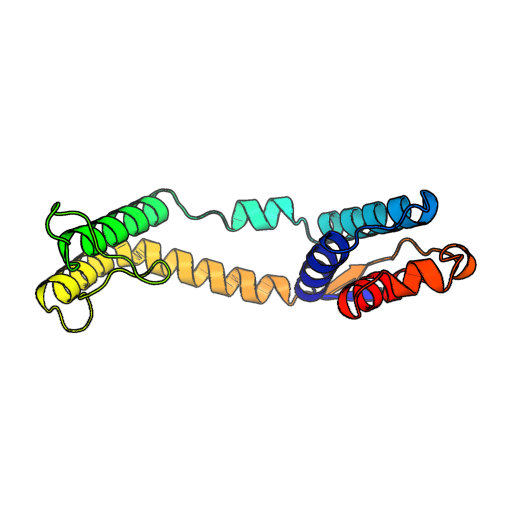8 ALA A CA 1
ATOM 811 C C . ALA A 1 98 ? -15.295 -0.318 21.810 1.00 97.81 98 ALA A C 1
ATOM 813 O O . ALA A 1 98 ? -14.638 -1.359 21.827 1.00 97.81 98 ALA A O 1
ATOM 814 N N . VAL A 1 99 ? -14.938 0.716 21.040 1.00 97.00 99 VAL A N 1
ATOM 815 C CA . VAL A 1 99 ? -13.701 0.727 20.248 1.00 97.00 99 VAL A CA 1
ATOM 816 C C . VAL A 1 99 ? -12.473 0.744 21.153 1.00 97.00 99 VAL A C 1
ATOM 818 O O . VAL A 1 99 ? -11.526 0.014 20.873 1.00 97.00 99 VAL A O 1
ATOM 821 N N . GLU A 1 100 ? -12.477 1.531 22.230 1.00 97.69 100 GLU A N 1
ATOM 822 C CA . GLU A 1 100 ? -11.363 1.586 23.182 1.00 97.69 100 GLU A CA 1
ATOM 823 C C . GLU A 1 100 ? -11.151 0.235 23.887 1.00 97.69 100 GLU A C 1
ATOM 825 O O . GLU A 1 100 ? -10.018 -0.230 24.018 1.00 97.69 100 GLU A O 1
ATOM 830 N N . GLU A 1 101 ? -12.228 -0.433 24.304 1.00 98.19 101 GLU A N 1
ATOM 831 C CA . GLU A 1 101 ? -12.164 -1.780 24.883 1.00 98.19 101 GLU A CA 1
ATOM 832 C C . GLU A 1 101 ? -11.604 -2.799 23.886 1.00 98.19 101 GLU A C 1
ATOM 834 O O . GLU A 1 101 ? -10.688 -3.554 24.220 1.00 98.19 101 GLU A O 1
ATOM 839 N N . LEU A 1 102 ? -12.082 -2.768 22.638 1.00 98.06 102 LEU A N 1
ATOM 840 C CA . LEU A 1 102 ? -11.579 -3.638 21.578 1.00 98.06 102 LEU A CA 1
ATOM 841 C C . LEU A 1 102 ? -10.097 -3.364 21.271 1.00 98.06 102 LEU A C 1
ATOM 843 O O . LEU A 1 102 ? -9.324 -4.292 21.043 1.00 98.06 102 LEU A O 1
ATOM 847 N N . GLN A 1 103 ? -9.671 -2.100 21.272 1.00 97.81 103 GLN A N 1
ATOM 848 C CA . GLN A 1 103 ? -8.264 -1.739 21.092 1.00 97.81 103 GLN A CA 1
ATOM 849 C C . GLN A 1 103 ? -7.396 -2.291 22.222 1.00 97.81 103 GLN A C 1
ATOM 851 O O . GLN A 1 103 ? -6.350 -2.868 21.939 1.00 97.81 103 GLN A O 1
ATOM 856 N N . LYS A 1 104 ? -7.849 -2.195 23.479 1.00 98.25 104 LYS A N 1
ATOM 857 C CA . LYS A 1 104 ? -7.147 -2.780 24.633 1.00 98.25 104 LYS A CA 1
ATOM 858 C C . LYS A 1 104 ? -7.029 -4.301 24.516 1.00 98.25 104 LYS A C 1
ATOM 860 O O . LYS A 1 104 ? -5.952 -4.837 24.765 1.00 98.25 104 LYS A O 1
ATOM 865 N N . GLU A 1 105 ? -8.096 -4.988 24.097 1.00 98.06 105 GLU A N 1
ATOM 866 C CA . GLU A 1 105 ? -8.094 -6.444 23.865 1.00 98.06 105 GLU A CA 1
ATOM 867 C C . GLU A 1 105 ? -7.043 -6.852 22.816 1.00 98.06 105 GLU A C 1
ATOM 869 O O . GLU A 1 105 ? -6.339 -7.849 22.987 1.00 98.06 105 GLU A O 1
ATOM 874 N N . TYR A 1 106 ? -6.890 -6.058 21.752 1.00 98.44 106 TYR A N 1
ATOM 875 C CA . TYR A 1 106 ? -6.003 -6.359 20.624 1.00 98.44 106 TYR A CA 1
ATOM 876 C C . TYR A 1 106 ? -4.693 -5.563 20.612 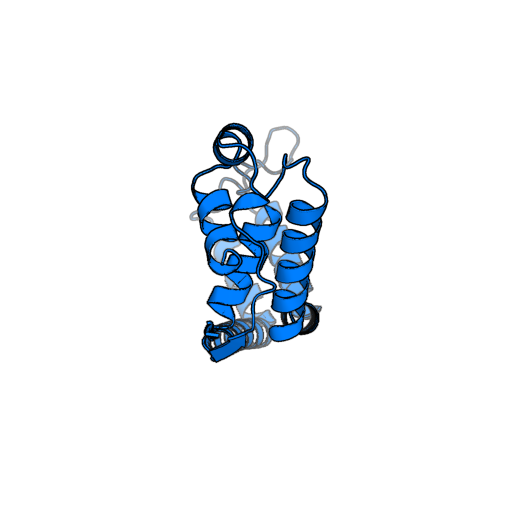1.00 98.44 106 TYR A C 1
ATOM 878 O O . TYR A 1 106 ? -3.973 -5.616 19.612 1.00 98.44 106 TYR A O 1
ATOM 886 N N . GLN A 1 107 ? -4.340 -4.876 21.704 1.00 98.19 107 GLN A N 1
ATOM 887 C CA . GLN A 1 107 ? -3.231 -3.915 21.738 1.00 98.19 107 GLN A CA 1
ATOM 888 C C . GLN A 1 107 ? -1.926 -4.512 21.200 1.00 98.19 107 GLN A C 1
ATOM 890 O O . GLN A 1 107 ? -1.312 -3.950 20.303 1.00 98.19 107 GLN A O 1
ATOM 895 N N . GLN A 1 108 ? -1.561 -5.715 21.652 1.00 98.00 108 GLN A N 1
ATOM 896 C CA . GLN A 1 108 ? -0.342 -6.394 21.195 1.00 98.00 108 GLN A CA 1
ATOM 897 C C . GLN A 1 108 ? -0.323 -6.641 19.678 1.00 98.00 108 GLN A C 1
ATOM 899 O O . GLN A 1 108 ? 0.723 -6.568 19.038 1.00 98.00 108 GLN A O 1
ATOM 904 N N . VAL A 1 109 ? -1.478 -6.956 19.090 1.00 97.75 109 VAL A N 1
ATOM 905 C CA . VAL A 1 109 ? -1.612 -7.232 17.654 1.00 97.75 109 VAL A CA 1
ATOM 906 C C . VAL A 1 109 ? -1.558 -5.932 16.851 1.00 97.75 109 VAL A C 1
ATOM 908 O O . VAL A 1 109 ? -0.982 -5.907 15.760 1.00 9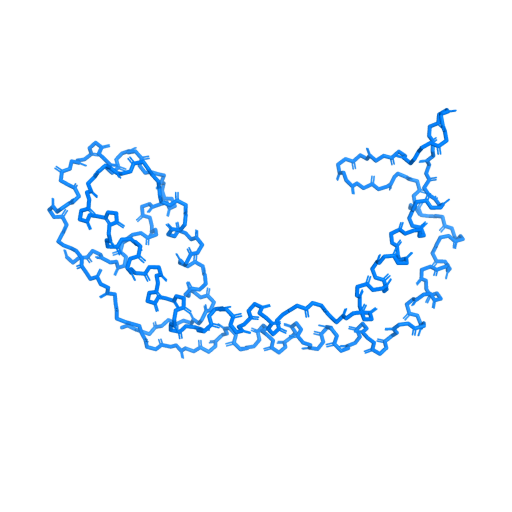7.75 109 VAL A O 1
ATOM 911 N N . ILE A 1 110 ? -2.132 -4.856 17.394 1.00 97.56 110 ILE A N 1
ATOM 912 C CA . ILE A 1 110 ? -2.054 -3.507 16.826 1.00 97.56 110 ILE A CA 1
ATOM 913 C C . ILE A 1 110 ? -0.595 -3.040 16.830 1.00 97.56 110 ILE A C 1
ATOM 915 O O . ILE A 1 110 ? -0.066 -2.741 15.761 1.00 97.56 110 ILE A O 1
ATOM 919 N N . ASP A 1 111 ? 0.081 -3.107 17.978 1.00 97.81 111 ASP A N 1
ATOM 920 C CA . ASP A 1 111 ? 1.485 -2.713 18.140 1.00 97.81 111 ASP A CA 1
ATOM 921 C C . ASP A 1 111 ? 2.405 -3.487 17.189 1.00 97.81 111 ASP A C 1
ATOM 923 O O . ASP A 1 111 ? 3.243 -2.901 16.502 1.00 97.81 111 ASP A O 1
ATOM 927 N N . ALA A 1 112 ? 2.223 -4.808 17.089 1.00 96.69 112 ALA A N 1
ATOM 928 C CA . ALA A 1 112 ? 3.003 -5.637 16.173 1.00 96.69 112 ALA A CA 1
ATOM 929 C C . ALA A 1 112 ? 2.790 -5.230 14.704 1.00 96.69 112 ALA A C 1
ATOM 931 O O . ALA A 1 112 ? 3.733 -5.226 13.912 1.00 96.69 112 ALA A O 1
ATOM 932 N N . THR A 1 113 ? 1.561 -4.861 14.335 1.00 96.50 113 THR A N 1
ATOM 933 C CA . THR A 1 113 ? 1.227 -4.407 12.977 1.00 96.50 113 THR A CA 1
ATOM 934 C C . THR A 1 113 ? 1.826 -3.032 12.682 1.00 96.50 113 THR A C 1
ATOM 936 O O . THR A 1 113 ? 2.370 -2.818 11.598 1.00 96.50 113 THR A O 1
ATOM 939 N N . GLU A 1 114 ? 1.791 -2.109 13.644 1.00 96.38 114 GLU A N 1
ATOM 940 C CA . GLU A 1 114 ? 2.441 -0.803 13.517 1.00 96.38 114 GLU A CA 1
ATOM 941 C C . GLU A 1 114 ? 3.958 -0.930 13.390 1.00 96.38 114 GLU A C 1
ATOM 943 O O . GLU A 1 114 ? 4.573 -0.270 12.549 1.00 96.38 114 GLU A O 1
ATOM 948 N N . GLN A 1 115 ? 4.571 -1.797 14.197 1.00 96.81 115 GLN A N 1
ATOM 949 C CA . GLN A 1 115 ? 6.005 -2.046 14.134 1.00 96.81 115 GLN A CA 1
ATOM 950 C C . GLN A 1 115 ? 6.400 -2.622 12.771 1.00 96.81 115 GLN A C 1
ATOM 952 O O . GLN A 1 115 ? 7.309 -2.111 12.121 1.00 96.81 115 GLN A O 1
ATOM 957 N N . LYS A 1 116 ? 5.638 -3.599 12.276 1.00 95.50 116 LYS A N 1
ATOM 958 C CA . LYS A 1 116 ? 5.805 -4.174 10.939 1.00 95.50 116 LYS A CA 1
ATOM 959 C C . LYS A 1 116 ? 5.717 -3.124 9.825 1.00 95.50 116 LYS A C 1
ATOM 961 O O . LYS A 1 116 ? 6.523 -3.149 8.898 1.00 95.50 116 LYS A O 1
ATOM 966 N N . ALA A 1 117 ? 4.784 -2.174 9.922 1.00 95.00 117 ALA A N 1
ATOM 967 C CA . ALA A 1 117 ? 4.671 -1.072 8.965 1.00 95.00 117 ALA A CA 1
ATOM 968 C C . ALA A 1 117 ? 5.892 -0.134 9.007 1.00 95.00 117 ALA A C 1
ATOM 970 O O . ALA A 1 117 ? 6.370 0.304 7.959 1.00 95.00 117 ALA A O 1
ATOM 971 N N . LYS A 1 118 ? 6.433 0.143 10.202 1.00 96.81 118 LYS A N 1
ATOM 972 C CA . LYS A 1 118 ? 7.668 0.929 10.366 1.00 96.81 118 LYS A CA 1
ATOM 973 C C . LYS A 1 118 ? 8.877 0.208 9.775 1.00 96.81 118 LYS A C 1
ATOM 975 O O . LYS A 1 118 ? 9.679 0.840 9.092 1.00 96.81 118 LYS A O 1
ATOM 980 N N . ASP A 1 119 ? 9.002 -1.092 10.017 1.00 96.31 119 ASP A N 1
ATOM 981 C CA . ASP A 1 119 ? 10.120 -1.892 9.512 1.00 96.31 119 ASP A CA 1
ATOM 982 C C . ASP A 1 119 ? 10.074 -2.010 7.987 1.00 96.31 119 ASP A C 1
ATOM 984 O O . ASP A 1 119 ? 11.092 -1.802 7.327 1.00 96.31 119 ASP A O 1
ATOM 988 N N . TYR A 1 120 ? 8.883 -2.201 7.412 1.00 95.81 120 TYR A N 1
ATOM 989 C CA . TYR A 1 120 ? 8.678 -2.102 5.967 1.00 95.81 120 TYR A CA 1
ATOM 990 C C . TYR A 1 120 ? 9.071 -0.722 5.426 1.00 95.81 120 TYR A C 1
ATOM 992 O O . TYR A 1 120 ? 9.824 -0.629 4.459 1.00 95.81 120 TYR A O 1
ATOM 1000 N N . GLY A 1 121 ? 8.615 0.353 6.079 1.00 95.62 121 GLY A N 1
ATOM 1001 C CA . GLY A 1 121 ? 8.943 1.726 5.698 1.00 95.62 121 GLY A CA 1
ATOM 1002 C C . GLY A 1 121 ? 10.447 2.008 5.679 1.00 95.62 121 GLY A C 1
ATOM 1003 O O . GLY A 1 121 ? 10.904 2.745 4.817 1.00 95.62 121 GLY A O 1
ATOM 1004 N N . LYS A 1 122 ? 11.226 1.391 6.576 1.00 96.75 122 LYS A N 1
ATOM 1005 C CA . LYS A 1 122 ? 12.696 1.469 6.556 1.00 96.75 122 LYS A CA 1
ATOM 1006 C C . LYS A 1 122 ? 13.298 0.620 5.440 1.00 96.75 122 LYS A C 1
ATOM 1008 O O . LYS A 1 122 ? 14.143 1.109 4.702 1.00 96.75 122 LYS A O 1
ATOM 1013 N N . MET A 1 123 ? 12.844 -0.625 5.296 1.00 95.94 123 MET A N 1
ATOM 1014 C CA . MET A 1 123 ? 13.355 -1.567 4.295 1.00 95.94 123 MET A CA 1
ATOM 1015 C C . MET A 1 123 ? 13.241 -1.012 2.870 1.00 95.94 123 MET A C 1
ATOM 1017 O O . MET A 1 123 ? 14.126 -1.241 2.050 1.00 95.94 123 MET A O 1
ATOM 1021 N N . ILE A 1 124 ? 12.161 -0.292 2.547 1.00 97.06 124 ILE A N 1
ATOM 1022 C CA . ILE A 1 124 ? 11.974 0.240 1.190 1.00 97.06 124 ILE A CA 1
ATOM 1023 C C . ILE A 1 124 ? 12.906 1.409 0.842 1.00 97.06 124 ILE A C 1
ATOM 1025 O O . ILE A 1 124 ? 13.016 1.765 -0.332 1.00 97.06 124 ILE A O 1
ATOM 1029 N N . GLU A 1 125 ? 13.574 2.000 1.829 1.00 97.75 125 GLU A N 1
ATOM 1030 C CA . GLU A 1 125 ? 14.563 3.057 1.605 1.00 97.75 125 GLU A CA 1
ATOM 1031 C C . GLU A 1 125 ? 15.946 2.482 1.235 1.00 97.75 125 GLU A C 1
ATOM 1033 O O . GLU A 1 125 ? 16.797 3.223 0.741 1.00 97.75 125 GLU A O 1
ATOM 1038 N N . ASP A 1 126 ? 16.165 1.166 1.384 1.00 96.81 126 ASP A N 1
ATOM 1039 C CA . ASP A 1 126 ? 17.384 0.497 0.917 1.00 96.81 126 ASP A CA 1
ATOM 1040 C C . ASP A 1 126 ? 17.582 0.688 -0.592 1.00 96.81 126 ASP A C 1
ATOM 1042 O O . ASP A 1 126 ? 16.634 0.600 -1.385 1.00 96.81 126 ASP A O 1
ATOM 1046 N N . THR A 1 127 ? 18.836 0.877 -1.003 1.00 97.56 127 THR A N 1
ATOM 1047 C CA . THR A 1 127 ? 19.213 0.946 -2.414 1.00 97.56 127 THR A CA 1
ATOM 1048 C C . THR A 1 127 ? 19.457 -0.438 -3.005 1.00 97.56 127 THR A C 1
ATOM 1050 O O . THR A 1 127 ? 19.977 -1.344 -2.356 1.00 97.56 127 THR A O 1
ATOM 1053 N N . ILE A 1 128 ? 19.086 -0.591 -4.272 1.00 97.00 128 ILE A N 1
ATOM 1054 C CA . ILE A 1 128 ? 19.358 -1.764 -5.096 1.00 97.00 128 ILE A CA 1
ATOM 1055 C C . ILE A 1 128 ? 20.086 -1.343 -6.369 1.00 97.00 128 ILE A C 1
ATOM 1057 O O . ILE A 1 128 ? 19.888 -0.243 -6.900 1.00 97.00 128 ILE A O 1
ATOM 1061 N N . GLU A 1 129 ? 20.915 -2.243 -6.884 1.00 96.56 129 GLU A N 1
ATOM 1062 C CA . GLU A 1 129 ? 21.439 -2.120 -8.235 1.00 96.56 129 GLU A CA 1
ATOM 1063 C C . GLU A 1 129 ? 20.404 -2.634 -9.228 1.00 96.56 129 GLU A C 1
ATOM 1065 O O . GLU A 1 129 ? 19.893 -3.747 -9.118 1.00 96.56 129 GLU A O 1
ATOM 1070 N N . PHE A 1 130 ? 20.093 -1.807 -10.218 1.00 95.88 130 PHE A N 1
ATOM 1071 C CA . PHE A 1 130 ? 19.161 -2.155 -11.270 1.00 95.88 130 PHE A CA 1
ATOM 1072 C C . PHE A 1 130 ? 19.750 -1.833 -12.636 1.00 95.88 130 PHE A C 1
ATOM 1074 O O . PHE A 1 130 ? 20.253 -0.733 -12.882 1.00 95.88 130 PHE A O 1
ATOM 1081 N N . GLU A 1 131 ? 19.645 -2.784 -13.553 1.00 95.38 131 GLU A N 1
ATOM 1082 C CA . GLU A 1 131 ? 20.025 -2.606 -14.947 1.00 95.38 131 GLU A CA 1
ATOM 1083 C C . GLU A 1 131 ? 18.773 -2.675 -15.833 1.00 95.38 131 GLU A C 1
ATOM 1085 O O . GLU A 1 131 ? 18.196 -3.762 -15.988 1.00 95.38 131 GLU A O 1
ATOM 1090 N N . PRO A 1 132 ? 18.335 -1.548 -16.424 1.00 94.94 132 PRO A N 1
ATOM 1091 C CA . PRO A 1 132 ? 17.193 -1.538 -17.328 1.00 94.94 132 PRO A CA 1
ATOM 1092 C C . PRO A 1 132 ? 17.425 -2.429 -18.549 1.00 94.94 132 PRO A C 1
ATOM 1094 O O . PRO A 1 132 ? 18.535 -2.555 -19.064 1.00 94.94 132 PRO A O 1
ATOM 1097 N N . PHE A 1 133 ? 16.355 -3.033 -19.054 1.00 95.06 133 PHE A N 1
ATOM 1098 C CA . PHE A 1 133 ? 16.347 -3.535 -20.418 1.00 95.06 133 PHE A CA 1
ATOM 1099 C C . PHE A 1 133 ? 16.095 -2.354 -21.355 1.00 95.06 133 PHE A C 1
ATOM 1101 O O . PHE A 1 133 ? 14.959 -1.903 -21.498 1.00 95.06 133 PHE A O 1
ATOM 1108 N N . TYR A 1 134 ? 17.171 -1.845 -21.946 1.00 92.88 134 TYR A N 1
ATOM 1109 C CA . TYR A 1 134 ? 17.101 -0.699 -22.838 1.00 92.88 134 TYR A CA 1
ATOM 1110 C C . TYR A 1 134 ? 16.442 -1.043 -24.172 1.00 92.88 134 TYR A C 1
ATOM 1112 O O . TYR A 1 134 ? 16.663 -2.119 -24.733 1.00 92.88 134 TYR A O 1
ATOM 1120 N N . ILE A 1 135 ? 15.685 -0.087 -24.698 1.00 87.75 135 ILE A N 1
ATOM 1121 C CA . ILE A 1 135 ? 15.207 -0.072 -26.074 1.00 87.75 135 ILE A CA 1
ATOM 1122 C C . ILE A 1 135 ? 15.721 1.163 -26.793 1.00 87.75 135 ILE A C 1
ATOM 1124 O O . ILE A 1 135 ? 15.896 2.224 -26.196 1.00 87.75 135 ILE A O 1
ATOM 1128 N N . ASP A 1 136 ? 15.962 0.991 -28.087 1.00 84.69 136 ASP A N 1
ATOM 1129 C CA . ASP A 1 136 ? 16.300 2.092 -28.971 1.00 84.69 136 ASP A CA 1
ATOM 1130 C C . ASP A 1 136 ? 15.100 3.039 -29.069 1.00 84.69 136 ASP A C 1
ATOM 1132 O O . ASP A 1 136 ? 13.967 2.586 -29.268 1.00 84.69 136 ASP A O 1
ATOM 1136 N N . LYS A 1 137 ? 15.343 4.346 -28.933 1.00 80.19 137 LYS A N 1
ATOM 1137 C CA . LYS A 1 137 ? 14.305 5.372 -29.082 1.00 80.19 137 LYS A CA 1
ATOM 1138 C C . LYS A 1 137 ? 13.547 5.257 -30.409 1.00 80.19 137 LYS A C 1
ATOM 1140 O O . LYS A 1 137 ? 12.363 5.580 -30.453 1.00 80.19 137 LYS A O 1
ATOM 1145 N N . THR A 1 138 ? 14.194 4.775 -31.469 1.00 79.25 138 THR A N 1
ATOM 1146 C CA . THR A 1 138 ? 13.558 4.554 -32.775 1.00 79.25 138 THR A CA 1
ATOM 1147 C C . THR A 1 138 ? 12.413 3.550 -32.706 1.00 79.25 138 THR A C 1
ATOM 1149 O O . THR A 1 138 ? 11.436 3.731 -33.407 1.00 79.25 138 THR A O 1
ATOM 1152 N N . LEU A 1 139 ? 12.432 2.575 -31.790 1.00 72.44 139 LEU A N 1
ATOM 1153 C CA . LEU A 1 139 ? 11.337 1.608 -31.636 1.00 72.44 139 LEU A CA 1
ATOM 1154 C C . LEU A 1 139 ? 10.043 2.217 -31.067 1.00 72.44 139 LEU A C 1
ATOM 1156 O O . LEU A 1 139 ? 9.014 1.544 -31.067 1.00 72.44 139 LEU A O 1
ATOM 1160 N N . MET A 1 140 ? 10.071 3.469 -30.600 1.00 70.12 140 MET A N 1
ATOM 1161 C CA . MET A 1 140 ? 8.882 4.267 -30.256 1.00 70.12 140 MET A CA 1
ATOM 1162 C C . MET A 1 140 ? 8.350 4.984 -31.496 1.00 70.12 140 MET A C 1
ATOM 1164 O O . MET A 1 140 ? 8.118 6.190 -31.484 1.00 70.12 140 MET A O 1
ATOM 1168 N N . GLU A 1 141 ? 8.263 4.230 -32.587 1.00 59.50 141 GLU A N 1
ATOM 1169 C CA . GLU A 1 141 ? 8.513 4.650 -33.971 1.00 59.50 141 GLU A CA 1
ATOM 1170 C C . GLU A 1 141 ? 7.488 5.649 -34.541 1.00 59.50 141 GLU A C 1
ATOM 1172 O O . GLU A 1 141 ? 7.619 6.090 -35.680 1.00 59.50 141 GLU A O 1
ATOM 1177 N N . THR A 1 142 ? 6.510 6.102 -33.750 1.00 61.84 142 THR A N 1
ATOM 1178 C CA . THR A 1 142 ? 5.658 7.236 -34.116 1.00 61.84 142 THR A CA 1
ATOM 1179 C C . THR A 1 142 ? 5.493 8.220 -32.954 1.00 61.84 142 THR A C 1
ATOM 1181 O O . THR A 1 142 ? 5.132 7.855 -31.835 1.00 61.84 142 THR A O 1
ATOM 1184 N N . GLU A 1 143 ? 5.670 9.518 -33.233 1.00 64.38 143 GLU A N 1
ATOM 1185 C CA . GLU A 1 143 ? 5.202 10.586 -32.334 1.00 64.38 143 GLU A CA 1
ATOM 1186 C C . GLU A 1 143 ? 3.729 10.389 -31.938 1.00 64.38 143 GLU A C 1
ATOM 1188 O O . GLU A 1 143 ? 3.313 10.828 -30.871 1.00 64.38 143 GLU A O 1
ATOM 1193 N N . GLU A 1 144 ? 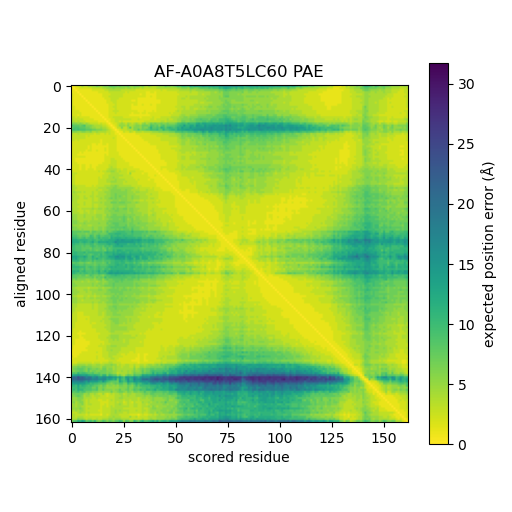2.931 9.750 -32.797 1.00 67.75 144 GLU A N 1
ATOM 1194 C CA . GLU A 1 144 ? 1.527 9.441 -32.540 1.00 67.75 144 GLU A CA 1
ATOM 1195 C C . GLU A 1 144 ? 1.333 8.415 -31.421 1.00 67.75 144 GLU A C 1
ATOM 1197 O O . GLU A 1 144 ? 0.445 8.600 -30.595 1.00 67.75 144 GLU A O 1
ATOM 1202 N N . GLU A 1 145 ? 2.157 7.369 -31.333 1.00 70.38 145 GLU A N 1
ATOM 1203 C CA . GLU A 1 145 ? 2.096 6.398 -30.234 1.00 70.38 145 GLU A CA 1
ATOM 1204 C C . GLU A 1 145 ? 2.523 7.012 -28.900 1.00 70.38 145 GLU A C 1
ATOM 1206 O O . GLU A 1 145 ? 1.886 6.751 -27.881 1.00 70.38 145 GLU A O 1
ATOM 1211 N N . LEU A 1 146 ? 3.532 7.887 -28.897 1.00 71.75 146 LEU A N 1
ATOM 1212 C CA . LEU A 1 146 ? 3.914 8.630 -27.691 1.00 71.75 146 LEU A CA 1
ATOM 1213 C C . LEU A 1 146 ? 2.838 9.636 -27.270 1.00 71.75 146 LEU A C 1
ATOM 1215 O O . LEU A 1 146 ? 2.582 9.787 -26.081 1.00 71.75 146 LEU A O 1
ATOM 1219 N N . LYS A 1 147 ? 2.143 10.269 -28.225 1.00 75.25 147 LYS A N 1
ATOM 1220 C CA . LYS A 1 147 ? 0.990 11.147 -27.947 1.00 75.25 147 LYS A CA 1
ATOM 1221 C C . LYS A 1 147 ? -0.201 10.400 -27.332 1.00 75.25 147 LYS A C 1
ATOM 1223 O O . LYS A 1 147 ? -1.060 11.049 -26.740 1.00 75.25 147 LYS A O 1
ATOM 1228 N N . LYS A 1 148 ? -0.273 9.066 -27.453 1.00 79.88 148 LYS A N 1
ATOM 1229 C CA . LYS A 1 148 ? -1.290 8.245 -26.765 1.00 79.88 148 LYS A CA 1
ATOM 1230 C C . LYS A 1 148 ? -0.973 8.041 -25.283 1.00 79.88 148 LYS A C 1
ATOM 1232 O O . LYS A 1 148 ? -1.870 7.654 -24.535 1.00 79.88 148 LYS A O 1
ATOM 1237 N N . LEU A 1 149 ? 0.273 8.269 -24.867 1.00 82.06 149 LEU A N 1
ATOM 1238 C CA . LEU A 1 149 ? 0.681 8.117 -23.480 1.00 82.06 149 LEU A CA 1
ATOM 1239 C C . LEU A 1 149 ? 0.389 9.381 -22.683 1.00 82.06 149 LEU A C 1
ATOM 1241 O O . LEU A 1 149 ? 0.611 10.503 -23.137 1.00 82.06 149 LEU A O 1
ATOM 1245 N N . SER A 1 150 ? -0.086 9.191 -21.457 1.00 85.62 150 SER A N 1
ATOM 1246 C CA . SER A 1 150 ? -0.156 10.270 -20.483 1.00 85.62 150 SER A CA 1
ATOM 1247 C C . SER A 1 150 ? 1.259 10.728 -20.091 1.00 85.62 150 SER A C 1
ATOM 1249 O O . SER A 1 150 ? 2.234 9.983 -20.279 1.00 85.62 150 SER A O 1
ATOM 1251 N N . PRO A 1 151 ? 1.406 11.933 -19.516 1.00 84.81 151 PRO A N 1
ATOM 1252 C CA . PRO A 1 151 ? 2.682 12.384 -18.965 1.00 84.81 151 PRO A CA 1
ATOM 1253 C C . PRO A 1 151 ? 3.299 11.366 -17.996 1.00 84.81 151 PRO A C 1
ATOM 1255 O O . PRO A 1 151 ? 4.486 11.072 -18.094 1.00 84.81 151 PRO A O 1
ATOM 1258 N N . GLU A 1 152 ? 2.482 10.749 -17.141 1.00 84.06 152 GLU A N 1
ATOM 1259 C CA . GLU A 1 152 ? 2.916 9.744 -16.166 1.00 84.06 152 GLU A CA 1
ATOM 1260 C C . GLU A 1 152 ? 3.399 8.457 -16.847 1.00 84.06 152 GLU A C 1
ATOM 1262 O O . GLU A 1 152 ? 4.427 7.898 -16.473 1.00 84.06 152 GLU A O 1
ATOM 1267 N N . GLN A 1 153 ? 2.695 7.990 -17.884 1.00 84.62 153 GLN A N 1
ATOM 1268 C CA . GLN A 1 153 ? 3.123 6.822 -18.661 1.00 84.62 153 GLN A CA 1
ATOM 1269 C C . GLN A 1 153 ? 4.415 7.095 -19.439 1.00 84.62 153 GLN A C 1
ATOM 1271 O O . GLN A 1 153 ? 5.227 6.191 -19.619 1.00 84.62 153 GLN A O 1
ATOM 1276 N N . THR A 1 154 ? 4.608 8.332 -19.896 1.00 85.06 154 THR A N 1
ATOM 1277 C CA . THR A 1 154 ? 5.830 8.753 -20.588 1.00 85.06 154 THR A CA 1
ATOM 1278 C C . THR A 1 154 ? 7.004 8.819 -19.609 1.00 85.06 154 THR A C 1
ATOM 1280 O O . THR A 1 154 ? 8.092 8.330 -19.913 1.00 85.06 154 THR A O 1
ATOM 1283 N N . GLU A 1 155 ? 6.780 9.346 -18.401 1.00 85.56 155 GLU A N 1
ATOM 1284 C CA . GLU A 1 155 ? 7.770 9.336 -17.318 1.00 85.56 155 GLU A CA 1
ATOM 1285 C C . GLU A 1 155 ? 8.213 7.909 -16.969 1.00 85.56 155 GLU A C 1
ATOM 1287 O O . GLU A 1 155 ? 9.413 7.623 -16.904 1.00 85.56 155 GLU A O 1
ATOM 1292 N N . ALA A 1 156 ? 7.244 6.993 -16.868 1.00 85.69 156 ALA A N 1
ATOM 1293 C CA . ALA A 1 156 ? 7.453 5.590 -16.524 1.00 85.69 156 ALA A CA 1
ATOM 1294 C C . ALA A 1 156 ? 8.449 4.864 -17.440 1.00 85.69 156 ALA A C 1
ATOM 1296 O O . ALA A 1 156 ? 9.112 3.921 -17.012 1.00 85.69 156 ALA A O 1
ATOM 1297 N N . ILE A 1 157 ? 8.541 5.269 -18.709 1.00 88.12 157 ILE A N 1
ATOM 1298 C CA . ILE A 1 157 ? 9.321 4.558 -19.729 1.00 88.12 157 ILE A CA 1
ATOM 1299 C C . ILE A 1 157 ? 10.685 5.202 -19.991 1.00 88.12 157 ILE A C 1
ATOM 1301 O O . ILE A 1 157 ? 11.542 4.554 -20.583 1.00 88.12 157 ILE A O 1
ATOM 1305 N N . PHE A 1 158 ? 10.945 6.434 -19.534 1.00 88.19 158 PHE A N 1
ATOM 1306 C CA . PHE A 1 158 ? 12.189 7.143 -19.872 1.00 88.19 158 PHE A CA 1
ATOM 1307 C C . PHE A 1 158 ? 13.454 6.409 -19.422 1.00 88.19 158 PHE A C 1
ATOM 1309 O O . PHE A 1 158 ? 14.457 6.420 -20.132 1.00 88.19 158 PHE A O 1
ATOM 1316 N N . PHE A 1 159 ? 13.420 5.729 -18.274 1.00 90.38 159 PHE A N 1
ATOM 1317 C CA . PHE A 1 159 ? 14.608 5.056 -17.738 1.00 90.38 159 PHE A CA 1
ATOM 1318 C C . PHE A 1 159 ? 15.059 3.839 -18.570 1.00 90.38 159 PHE A C 1
ATOM 1320 O O . PHE A 1 159 ? 16.175 3.352 -18.379 1.00 90.38 159 PHE A O 1
ATOM 1327 N N . MET A 1 160 ? 14.197 3.329 -19.455 1.00 90.81 160 MET A N 1
ATOM 1328 C CA . MET A 1 160 ? 14.475 2.188 -20.334 1.00 90.81 160 MET A CA 1
ATOM 1329 C C . MET A 1 160 ? 14.762 2.603 -21.784 1.00 90.81 160 MET A C 1
ATOM 1331 O O . MET A 1 160 ? 14.916 1.737 -22.641 1.00 90.81 160 MET A O 1
ATOM 1335 N N . ILE A 1 161 ? 14.872 3.900 -22.070 1.00 86.75 161 ILE A N 1
ATOM 1336 C CA . ILE A 1 161 ? 15.236 4.419 -23.395 1.00 86.75 161 ILE A CA 1
ATOM 1337 C C . ILE A 1 161 ? 16.737 4.673 -23.429 1.00 86.75 161 ILE A C 1
ATOM 1339 O O . ILE A 1 161 ? 17.285 5.247 -22.486 1.00 86.75 161 ILE A O 1
ATOM 1343 N N . LYS A 1 162 ? 17.391 4.244 -24.508 1.00 80.50 162 LYS A N 1
ATOM 1344 C CA . LYS A 1 162 ? 18.788 4.569 -24.797 1.00 80.50 162 LYS A CA 1
ATOM 1345 C C . LYS A 1 162 ? 18.901 5.510 -25.989 1.00 80.50 162 LYS A C 1
ATOM 1347 O O . LYS A 1 162 ? 18.079 5.373 -26.925 1.00 80.50 162 LYS A O 1
#

Solvent-accessible surface area (backbone atoms only — not comparable to full-atom values): 9189 Å² total; per-residue (Å²): 91,80,44,31,40,48,57,42,53,52,44,40,56,34,46,68,66,58,67,93,69,82,52,62,71,52,51,49,39,50,54,49,38,34,52,51,42,41,61,71,57,42,46,68,61,53,53,60,70,63,55,75,51,70,68,48,49,49,50,52,54,53,52,50,50,51,47,57,72,50,28,40,55,50,97,86,70,45,70,40,64,60,95,91,36,66,36,66,50,82,87,36,63,68,52,52,52,55,50,51,53,53,45,63,76,41,38,72,53,50,52,53,50,54,50,50,52,54,53,49,62,54,57,33,64,43,74,42,83,48,78,68,56,65,40,58,58,69,69,61,74,38,76,67,63,57,68,68,43,51,74,63,41,50,61,47,48,52,82,30,51,93

Nearest PDB structures (foldseek):
  5gox-assembly1_B  TM=2.760E-01  e=2.197E+00  Homo sapiens
  5gox-assembly1_A  TM=1.841E-01  e=8.202E-01  Homo sapiens
  7sax-assembly1_B  TM=4.110E-01  e=9.353E+00  Sphingobacterium wenxiniae
  8i7r-assembly1_Fg  TM=2.072E-01  e=9.353E+00  Mus musculus

Mean predicted aligned error: 5.55 Å

Sequence (162 aa):
MQITKKEAIKRVNELQLVKGIENFKFSYAVIKNKKKLEQAIDLELMQEALKPSEKYTEYNNKRIKLCEQYCKKDDDNEPIKIRNQYVGLLGNKEFLNAVEELQKEYQQVIDATEQKAKDYGKMIEDTIEFEPFYIDKTLMETEEELKKLSPEQTEAIFFMIK

Secondary structure (DSSP, 8-state):
-EEEHHHHHHHHHHHHH------HHHHHHHHHHHHHHHHHTTHHHHHHHHSPPHHHHHHHHHHHHHHHHHS-B-TTSPBPEETTEETT-TT-HHHHHHHHHHHHHTHHHHHHHHHHHHHHHHHTTSEEE-----B-GGGS--HHHHHTS-HHHHHHHHTTB-

pLDDT: mean 92.24, std 7.66, range [59.5, 98.44]

Radius of gyration: 23.04 Å; Cα contacts (8 Å, |Δi|>4): 155; chains: 1; bounding box: 58×26×59 Å

Foldseek 3Di:
DKDFLLVLVVLLVLLVVDDDFPQPVLPVQSVVQSVQSCVQNVVVVLVVLLDQDPLVVVLVVVLVVLLQVQADADPVSGFDDDPNHTHDLPPPPVSVVSNVVSCVVCVVSVVVNVVSVVVSVVRRRDMTDGDGQADEPCSCVDPVSVVVDDPSSNVSCVVRYD